Protein AF-X1S533-F1 (afdb_monomer_lite)

Sequence (85 aa):
MGTAGTRQYKINWLIGHISAAMKAGRIVDKEKLIGAFCIDLASSRKTAKEILRDLELAGRIKVLGNEIWTSEYYDLDDNLNIKHK

Organism: NCBI:txid412755

Foldseek 3Di:
DPDPVLLVVLLCLLVVVCVVCVVVVHWDFQVVSLVVSCVPSVDDSVSSVVSVVVCVVVQQWDDDPGTIGGPVQWDQDPVRDTDGD

Secondary structure (DSSP, 8-state):
---HHHHHHHHHHHHHHHHHHHHTT-PEEHHHHHHHHHHHTT--HHHHHHHHHHHHHTTSEEEETTEEEETTSEEE-TTS-EEE-

pLDDT: mean 79.54, std 15.62, range [45.16, 93.81]

Radius of gyration: 13.32 Å; chains: 1; bounding box: 30×29×37 Å

Structure (mmCIF, N/CA/C/O backbone):
data_AF-X1S533-F1
#
_entry.id   AF-X1S533-F1
#
loop_
_atom_site.group_PDB
_atom_site.id
_atom_site.type_symbol
_atom_site.label_atom_id
_atom_site.label_alt_id
_atom_site.label_comp_id
_atom_site.label_asym_id
_atom_site.label_entity_id
_atom_site.label_seq_id
_atom_site.pdbx_PDB_ins_code
_atom_site.Cartn_x
_atom_site.Cartn_y
_atom_site.Cartn_z
_atom_site.occupancy
_atom_site.B_iso_or_equiv
_atom_site.auth_seq_id
_atom_site.auth_comp_id
_atom_site.auth_asym_id
_atom_site.auth_atom_id
_atom_site.pdbx_PDB_model_num
ATOM 1 N N . MET A 1 1 ? 15.592 3.725 -20.513 1.00 45.38 1 MET A N 1
ATOM 2 C CA . MET A 1 1 ? 14.243 4.309 -20.671 1.00 45.38 1 MET A CA 1
ATOM 3 C C . MET A 1 1 ? 13.265 3.502 -19.825 1.00 45.38 1 MET A C 1
ATOM 5 O O . MET A 1 1 ? 12.960 2.378 -20.190 1.00 45.38 1 MET A O 1
ATOM 9 N N . GLY A 1 2 ? 12.838 4.011 -18.666 1.00 45.16 2 GLY A N 1
ATOM 10 C CA . GLY A 1 2 ? 11.731 3.418 -17.907 1.00 45.16 2 GLY A CA 1
ATOM 11 C C . GLY A 1 2 ? 10.447 4.117 -18.332 1.00 45.16 2 GLY A C 1
ATOM 12 O O . GLY A 1 2 ? 10.276 5.296 -18.044 1.00 45.16 2 GLY A O 1
ATOM 13 N N . THR A 1 3 ? 9.593 3.441 -19.092 1.00 54.47 3 THR A N 1
ATOM 14 C CA . THR A 1 3 ? 8.362 4.028 -19.636 1.00 54.47 3 THR A CA 1
ATOM 15 C C . THR A 1 3 ? 7.397 4.391 -18.506 1.00 54.47 3 THR A C 1
ATOM 17 O O . THR A 1 3 ? 7.167 3.591 -17.596 1.00 54.47 3 THR A O 1
ATOM 20 N N . ALA A 1 4 ? 6.795 5.582 -18.575 1.00 55.19 4 ALA A N 1
ATOM 21 C CA . ALA A 1 4 ? 5.786 6.056 -17.620 1.00 55.19 4 ALA A CA 1
ATOM 22 C C . ALA A 1 4 ? 4.648 5.035 -17.388 1.00 55.19 4 ALA A C 1
ATOM 24 O O . ALA A 1 4 ? 4.137 4.916 -16.274 1.00 55.19 4 ALA A O 1
ATOM 25 N N . GLY A 1 5 ? 4.334 4.212 -18.399 1.00 62.28 5 GLY A N 1
ATOM 26 C CA . GLY A 1 5 ? 3.367 3.113 -18.300 1.00 62.28 5 GLY A CA 1
ATOM 27 C C . GLY A 1 5 ? 3.726 2.045 -17.261 1.00 62.28 5 GLY A C 1
ATOM 28 O O . GLY A 1 5 ? 2.840 1.536 -16.581 1.00 62.28 5 GLY A O 1
ATOM 29 N N . THR A 1 6 ? 5.014 1.763 -17.042 1.00 78.81 6 THR A N 1
ATOM 30 C CA . THR A 1 6 ? 5.454 0.757 -16.058 1.00 78.81 6 THR A CA 1
ATOM 31 C C . THR A 1 6 ? 5.247 1.244 -14.621 1.00 78.81 6 THR A C 1
ATOM 33 O O . THR A 1 6 ? 4.901 0.457 -13.741 1.00 78.81 6 THR A O 1
ATOM 36 N N . ARG A 1 7 ? 5.427 2.549 -14.362 1.00 82.06 7 ARG A N 1
ATOM 37 C CA . ARG A 1 7 ? 5.152 3.137 -13.039 1.00 82.06 7 ARG A CA 1
ATOM 38 C C . ARG A 1 7 ? 3.650 3.204 -12.781 1.00 82.06 7 ARG A C 1
ATOM 40 O O . ARG A 1 7 ? 3.210 2.788 -11.714 1.00 82.06 7 ARG A O 1
ATOM 47 N N . GLN A 1 8 ? 2.871 3.664 -13.761 1.00 84.62 8 GLN A N 1
ATOM 48 C CA . GLN A 1 8 ? 1.417 3.745 -13.628 1.00 84.62 8 GLN A CA 1
ATOM 49 C C . GLN A 1 8 ? 0.785 2.367 -13.404 1.00 84.62 8 GLN A C 1
ATOM 51 O O . GLN A 1 8 ? -0.099 2.229 -12.564 1.00 84.62 8 GLN A O 1
ATOM 56 N N . TYR A 1 9 ? 1.280 1.330 -14.084 1.00 88.94 9 TYR A N 1
ATOM 57 C CA . TYR A 1 9 ? 0.836 -0.046 -13.866 1.00 88.94 9 TYR A CA 1
ATOM 58 C C . TYR A 1 9 ? 1.059 -0.511 -12.417 1.00 88.94 9 TYR A C 1
ATOM 60 O O . TYR A 1 9 ? 0.139 -1.027 -11.789 1.00 88.94 9 TYR A O 1
ATOM 68 N N . LYS A 1 10 ? 2.243 -0.249 -11.847 1.00 89.94 10 LYS A N 1
ATOM 69 C CA . LYS A 1 10 ? 2.566 -0.574 -10.444 1.00 89.94 10 LYS A CA 1
ATOM 70 C C . LYS A 1 10 ? 1.666 0.162 -9.451 1.00 89.94 10 LYS A C 1
ATOM 72 O O . LYS A 1 10 ? 1.226 -0.428 -8.468 1.00 89.94 10 LYS A O 1
ATOM 77 N N . ILE A 1 11 ? 1.380 1.436 -9.720 1.00 89.62 11 ILE A N 1
ATOM 78 C CA . ILE A 1 11 ? 0.448 2.239 -8.920 1.00 89.62 11 ILE A CA 1
ATOM 79 C C . ILE A 1 11 ? -0.954 1.624 -8.970 1.00 89.62 11 ILE A C 1
ATOM 81 O O . ILE A 1 11 ? -1.559 1.390 -7.926 1.00 89.62 11 ILE A O 1
ATOM 85 N N . ASN A 1 12 ? -1.451 1.317 -10.170 1.00 89.69 12 ASN A N 1
ATOM 86 C CA . ASN A 1 12 ? -2.776 0.730 -10.357 1.00 89.69 12 ASN A CA 1
ATOM 87 C C . ASN A 1 12 ? -2.895 -0.636 -9.671 1.00 89.69 12 ASN A C 1
ATOM 89 O O . ASN A 1 12 ? -3.923 -0.920 -9.064 1.00 89.69 12 ASN A O 1
ATOM 93 N N . TRP A 1 13 ? -1.840 -1.454 -9.717 1.00 92.50 13 TRP A N 1
ATOM 94 C CA . TRP A 1 13 ? -1.802 -2.749 -9.041 1.00 92.50 13 TRP A CA 1
ATOM 95 C C . TRP A 1 13 ? -1.946 -2.602 -7.518 1.00 92.50 13 TRP A C 1
ATOM 97 O O . TRP A 1 13 ? -2.762 -3.302 -6.915 1.00 92.50 13 TRP A O 1
ATOM 107 N N . LEU A 1 14 ? -1.211 -1.659 -6.906 1.00 91.19 14 LEU A N 1
ATOM 108 C CA . LEU A 1 14 ? -1.286 -1.390 -5.463 1.00 91.19 14 LEU A CA 1
ATOM 109 C C . LEU A 1 14 ? -2.665 -0.876 -5.059 1.00 91.19 14 LEU A C 1
ATOM 111 O O . LEU A 1 14 ? -3.257 -1.399 -4.120 1.00 91.19 14 LEU A O 1
ATOM 115 N N . ILE A 1 15 ? -3.195 0.109 -5.789 1.00 89.00 15 ILE A N 1
ATOM 116 C CA . ILE A 1 15 ? -4.533 0.651 -5.528 1.00 89.00 15 ILE A CA 1
ATOM 117 C C . ILE A 1 15 ? -5.582 -0.456 -5.660 1.00 89.00 15 ILE A C 1
ATOM 119 O O . ILE A 1 15 ? -6.421 -0.595 -4.780 1.00 89.00 15 ILE A O 1
ATOM 123 N N . GLY A 1 16 ? -5.509 -1.280 -6.709 1.00 88.62 16 GLY A N 1
ATOM 124 C CA . GLY A 1 16 ? -6.446 -2.380 -6.928 1.00 88.62 16 GLY A CA 1
ATOM 125 C C . GLY A 1 16 ? -6.467 -3.379 -5.771 1.00 88.62 16 GLY A C 1
ATOM 126 O O . GLY A 1 16 ? -7.543 -3.739 -5.298 1.00 88.62 16 GLY A O 1
ATOM 127 N N . HIS A 1 17 ? -5.295 -3.772 -5.265 1.00 90.44 17 HIS A N 1
ATOM 128 C CA . HIS A 1 17 ? -5.193 -4.684 -4.122 1.00 90.44 17 HIS A CA 1
ATOM 129 C C . HIS A 1 17 ? -5.707 -4.063 -2.826 1.00 90.44 17 HIS A C 1
ATOM 131 O O . HIS A 1 17 ? -6.447 -4.712 -2.087 1.00 90.44 17 HIS A O 1
ATOM 137 N N . ILE A 1 18 ? -5.350 -2.803 -2.567 1.00 88.44 18 ILE A N 1
ATOM 138 C CA . ILE A 1 18 ? -5.815 -2.081 -1.383 1.00 88.44 18 ILE A CA 1
ATOM 139 C C . ILE A 1 18 ? -7.342 -1.945 -1.431 1.00 88.44 18 ILE A C 1
ATOM 141 O O . ILE A 1 18 ? -8.026 -2.358 -0.499 1.00 88.44 18 ILE A O 1
ATOM 145 N N . SER A 1 19 ? -7.901 -1.460 -2.542 1.00 86.19 19 SER A N 1
ATOM 146 C CA . SER A 1 19 ? -9.348 -1.313 -2.715 1.00 86.19 19 SER A CA 1
ATOM 147 C C . SER A 1 19 ? -10.096 -2.646 -2.633 1.00 86.19 19 SER A C 1
ATOM 149 O O . SER A 1 19 ? -11.186 -2.689 -2.070 1.00 86.19 19 SER A O 1
ATOM 151 N N . ALA A 1 20 ? -9.545 -3.741 -3.167 1.00 86.81 20 ALA A N 1
ATOM 152 C CA . ALA A 1 20 ? -10.173 -5.061 -3.081 1.00 86.81 20 ALA A CA 1
ATOM 153 C C . ALA A 1 20 ? -10.230 -5.583 -1.637 1.00 86.81 20 ALA A C 1
ATOM 155 O O . ALA A 1 20 ? -11.262 -6.098 -1.208 1.00 86.81 20 ALA A O 1
ATOM 156 N N . ALA A 1 21 ? -9.148 -5.416 -0.875 1.00 85.81 21 ALA A N 1
ATOM 157 C CA . ALA A 1 21 ? -9.105 -5.805 0.530 1.00 85.81 21 ALA A CA 1
ATOM 158 C C . ALA A 1 21 ? -10.050 -4.957 1.395 1.00 85.81 21 ALA A C 1
ATOM 160 O O . ALA A 1 21 ? -10.797 -5.516 2.199 1.00 85.81 21 ALA A O 1
ATOM 161 N N . MET A 1 22 ? -10.103 -3.642 1.162 1.00 81.31 22 MET A N 1
ATOM 162 C CA . MET A 1 22 ? -11.025 -2.747 1.870 1.00 81.31 22 MET A CA 1
ATOM 163 C C . MET A 1 22 ? -12.493 -3.061 1.551 1.00 81.31 22 MET A C 1
ATOM 165 O O . MET A 1 22 ? -13.308 -3.145 2.466 1.00 81.31 22 MET A O 1
ATOM 169 N N . LYS A 1 23 ? -12.835 -3.350 0.284 1.00 80.56 23 LYS A N 1
ATOM 170 C CA . LYS A 1 23 ? -14.183 -3.822 -0.104 1.00 80.56 23 LYS A CA 1
ATOM 171 C C . LYS A 1 23 ? -14.577 -5.131 0.582 1.00 80.56 23 LYS A C 1
ATOM 173 O O . LYS A 1 23 ? -15.758 -5.371 0.803 1.00 80.56 23 LYS A O 1
ATOM 178 N N . ALA A 1 24 ? -13.601 -5.967 0.922 1.00 82.50 24 ALA A N 1
ATOM 179 C CA . ALA A 1 24 ? -13.810 -7.189 1.689 1.00 82.50 24 ALA A CA 1
ATOM 180 C C . ALA A 1 24 ? -13.863 -6.954 3.214 1.00 82.50 24 ALA A C 1
ATOM 182 O O . ALA A 1 24 ? -13.930 -7.928 3.964 1.00 82.50 24 ALA A O 1
ATOM 183 N N . GLY A 1 25 ? -13.794 -5.699 3.679 1.00 77.56 25 GLY A N 1
ATOM 184 C CA . GLY A 1 25 ? -13.766 -5.341 5.099 1.00 77.56 25 GLY A CA 1
ATOM 185 C C . GLY A 1 25 ? -12.486 -5.780 5.813 1.00 77.56 25 GLY A C 1
ATOM 186 O O . GLY A 1 25 ? -12.510 -6.040 7.013 1.00 77.56 25 GLY A O 1
ATOM 187 N N . ARG A 1 26 ? -11.375 -5.939 5.082 1.00 81.50 26 ARG A N 1
ATOM 188 C CA . ARG A 1 26 ? -10.096 -6.403 5.632 1.00 81.50 26 ARG A CA 1
ATOM 189 C C . ARG A 1 26 ? -9.087 -5.270 5.678 1.00 81.50 26 ARG A C 1
ATOM 191 O O . ARG A 1 26 ? -8.877 -4.581 4.683 1.00 81.50 26 ARG A O 1
ATOM 198 N N . ILE A 1 27 ? -8.393 -5.166 6.806 1.00 81.75 27 ILE A N 1
ATOM 199 C CA . ILE A 1 27 ? -7.230 -4.292 6.939 1.00 81.75 27 ILE A CA 1
ATOM 200 C C . ILE A 1 27 ? -6.088 -4.860 6.094 1.00 81.75 27 ILE A C 1
ATOM 202 O O . ILE A 1 27 ? -5.802 -6.063 6.114 1.00 81.75 27 ILE A O 1
ATOM 206 N N . VAL A 1 28 ? -5.438 -3.987 5.330 1.00 88.44 28 VAL A N 1
ATOM 207 C CA . VAL A 1 28 ? -4.314 -4.362 4.475 1.00 88.44 28 VAL A CA 1
ATOM 208 C C . VAL A 1 28 ? -3.027 -4.310 5.285 1.00 88.44 28 VAL A C 1
ATOM 210 O O . VAL A 1 28 ? -2.599 -3.244 5.723 1.00 88.44 28 VAL A O 1
ATOM 213 N N . ASP A 1 29 ? -2.378 -5.462 5.433 1.00 90.88 29 ASP A N 1
ATOM 214 C CA . ASP A 1 29 ? -1.038 -5.534 6.010 1.00 90.88 29 ASP A CA 1
ATOM 215 C C . ASP A 1 29 ? 0.003 -5.051 4.990 1.00 90.88 29 ASP A C 1
ATOM 217 O O . ASP A 1 29 ? 0.129 -5.588 3.883 1.00 90.88 29 ASP A O 1
ATOM 221 N N . LYS A 1 30 ? 0.759 -4.026 5.379 1.00 90.12 30 LYS A N 1
ATOM 222 C CA . LYS A 1 30 ? 1.766 -3.365 4.549 1.00 90.12 30 LYS A CA 1
ATOM 223 C C . LYS A 1 30 ? 2.858 -4.326 4.088 1.00 90.12 30 LYS A C 1
ATOM 225 O O . LYS A 1 30 ? 3.230 -4.298 2.917 1.00 90.12 30 LYS A O 1
ATOM 230 N N . GLU A 1 31 ? 3.388 -5.165 4.974 1.00 92.25 31 GLU A N 1
ATOM 231 C CA . GLU A 1 31 ? 4.486 -6.074 4.626 1.00 92.25 31 GLU A CA 1
ATOM 232 C C . GLU A 1 31 ? 4.001 -7.209 3.718 1.00 92.25 31 GLU A C 1
ATOM 234 O O . GLU A 1 31 ? 4.702 -7.560 2.766 1.00 92.25 31 GLU A O 1
ATOM 239 N N . LYS A 1 32 ? 2.778 -7.721 3.925 1.00 92.12 32 LYS A N 1
ATOM 240 C CA . LYS A 1 32 ? 2.153 -8.683 3.000 1.00 92.12 32 LYS A CA 1
ATOM 241 C C . LYS A 1 32 ? 1.913 -8.068 1.624 1.00 92.12 32 LYS A C 1
ATOM 243 O O . LYS A 1 32 ? 2.227 -8.708 0.622 1.00 92.12 32 LYS A O 1
ATOM 248 N N . LEU A 1 33 ? 1.417 -6.830 1.562 1.00 92.50 33 LEU A N 1
ATOM 249 C CA . LEU A 1 33 ? 1.197 -6.125 0.297 1.00 92.50 33 LEU A CA 1
ATOM 250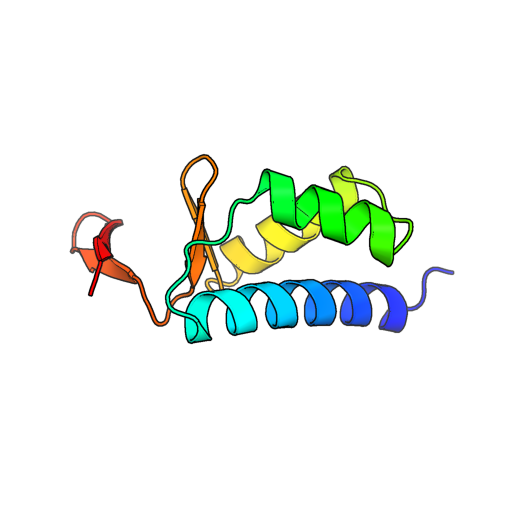 C C . LEU A 1 33 ? 2.515 -5.882 -0.449 1.00 92.50 33 LEU A C 1
ATOM 252 O O . LEU A 1 33 ? 2.600 -6.141 -1.647 1.00 92.50 33 LEU A O 1
ATOM 256 N N . ILE A 1 34 ? 3.553 -5.421 0.254 1.00 93.44 34 ILE A N 1
ATOM 257 C CA . ILE A 1 34 ? 4.889 -5.224 -0.326 1.00 93.44 34 ILE A CA 1
ATOM 258 C C . ILE A 1 34 ? 5.466 -6.561 -0.804 1.00 93.44 34 ILE A C 1
ATOM 260 O O . ILE A 1 34 ? 6.060 -6.616 -1.878 1.00 93.44 34 ILE A O 1
ATOM 264 N N . GLY A 1 35 ? 5.288 -7.636 -0.032 1.00 92.75 35 GLY A N 1
ATOM 265 C CA . GLY A 1 35 ? 5.707 -8.982 -0.415 1.00 92.75 35 GLY A CA 1
ATOM 266 C C . GLY A 1 35 ? 5.065 -9.433 -1.726 1.00 92.75 35 GLY A C 1
ATOM 267 O O . GLY A 1 35 ? 5.784 -9.785 -2.659 1.00 92.75 35 GLY A O 1
ATOM 268 N N . ALA A 1 36 ? 3.737 -9.344 -1.819 1.00 92.75 36 ALA A N 1
ATOM 269 C CA . ALA A 1 36 ? 2.987 -9.687 -3.027 1.00 92.75 36 ALA A CA 1
ATOM 270 C C . ALA A 1 36 ? 3.395 -8.813 -4.225 1.00 92.75 36 ALA A C 1
ATOM 272 O O . ALA A 1 36 ? 3.693 -9.332 -5.296 1.00 92.75 36 ALA A O 1
ATOM 273 N N . PHE A 1 37 ? 3.538 -7.500 -4.022 1.00 93.81 37 PHE A N 1
ATOM 274 C CA . PHE A 1 37 ? 4.005 -6.570 -5.053 1.00 93.81 37 PHE A CA 1
ATOM 275 C C . PHE A 1 37 ? 5.379 -6.957 -5.616 1.00 93.81 37 PHE A C 1
ATOM 277 O O . PHE A 1 37 ? 5.615 -6.875 -6.822 1.00 93.81 37 PHE A O 1
ATOM 284 N N . CYS A 1 38 ? 6.313 -7.353 -4.748 1.00 92.19 38 CYS A N 1
ATOM 285 C CA . CYS A 1 38 ? 7.653 -7.751 -5.168 1.00 92.19 38 CYS A CA 1
ATOM 286 C C . CYS A 1 38 ? 7.647 -9.038 -5.996 1.00 92.19 38 CYS A C 1
ATOM 288 O O . CYS A 1 38 ? 8.410 -9.121 -6.958 1.00 92.19 38 CYS A O 1
ATOM 290 N N . ILE A 1 39 ? 6.800 -10.002 -5.625 1.00 91.62 39 ILE A N 1
ATOM 291 C CA . ILE A 1 39 ? 6.646 -11.282 -6.325 1.00 91.62 39 ILE A CA 1
ATOM 292 C C . ILE A 1 39 ? 6.007 -11.052 -7.698 1.00 91.62 39 ILE A C 1
ATOM 294 O O . ILE A 1 39 ? 6.597 -11.418 -8.712 1.00 91.62 39 ILE A O 1
ATOM 298 N N . ASP A 1 40 ? 4.862 -10.373 -7.743 1.00 90.44 40 ASP A N 1
ATOM 299 C CA . ASP A 1 40 ? 4.057 -10.260 -8.963 1.00 90.44 40 ASP A CA 1
ATOM 300 C C . ASP A 1 40 ? 4.662 -9.305 -9.994 1.00 90.44 40 ASP A C 1
ATOM 302 O O . ASP A 1 40 ? 4.532 -9.509 -11.200 1.00 90.44 40 ASP A O 1
ATOM 306 N N . LEU A 1 41 ? 5.327 -8.241 -9.537 1.00 88.69 41 LEU A N 1
ATOM 307 C CA . LEU A 1 41 ? 5.834 -7.183 -10.415 1.00 88.69 41 LEU A CA 1
ATOM 308 C C . LEU A 1 41 ? 7.354 -7.217 -10.589 1.00 88.69 41 LEU A C 1
ATOM 310 O O . LEU A 1 41 ? 7.913 -6.240 -11.102 1.00 88.69 41 LEU A O 1
ATOM 314 N N . ALA A 1 42 ? 8.021 -8.278 -10.110 1.00 87.81 42 ALA A N 1
ATOM 315 C CA . ALA A 1 42 ? 9.480 -8.438 -10.113 1.00 87.81 42 ALA A CA 1
ATOM 316 C C . ALA A 1 42 ? 10.207 -7.137 -9.714 1.00 87.81 42 ALA A C 1
ATOM 318 O O . ALA A 1 42 ? 11.139 -6.667 -10.370 1.00 87.81 42 ALA A O 1
ATOM 319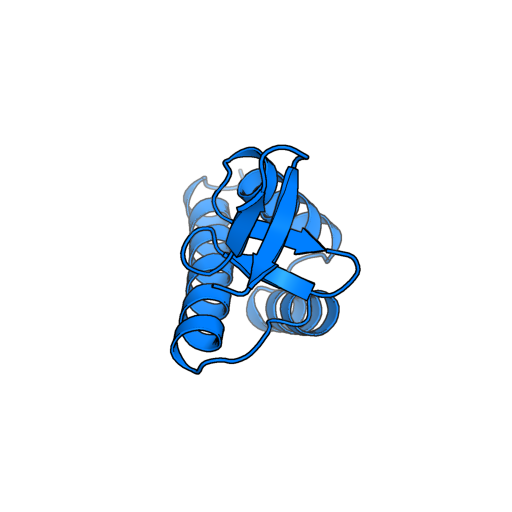 N N . SER A 1 43 ? 9.690 -6.476 -8.677 1.00 88.50 43 SER A N 1
ATOM 320 C CA . SER A 1 43 ? 10.060 -5.110 -8.308 1.00 88.50 43 SER A CA 1
ATOM 321 C C . SER A 1 43 ? 10.644 -5.050 -6.908 1.00 88.5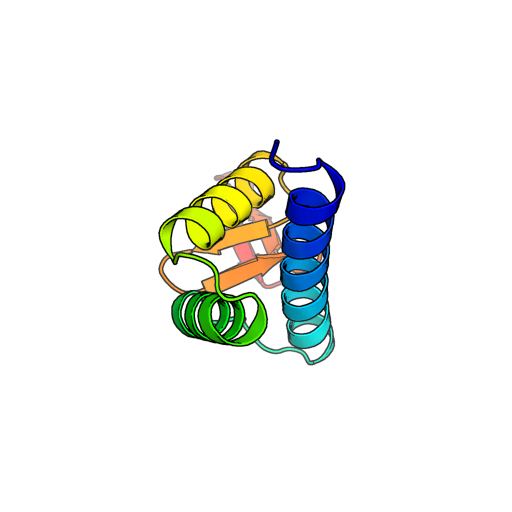0 43 SER A C 1
ATOM 323 O O . SER A 1 43 ? 10.322 -5.853 -6.039 1.00 88.50 43 SER A O 1
ATOM 325 N N . SER A 1 44 ? 11.502 -4.062 -6.661 1.00 90.81 44 SER A N 1
ATOM 326 C CA . SER A 1 44 ? 12.127 -3.911 -5.349 1.00 90.81 44 SER A CA 1
ATOM 327 C C . SER A 1 44 ? 11.129 -3.441 -4.284 1.00 90.81 44 SER A C 1
ATOM 329 O O . SER A 1 44 ? 10.225 -2.646 -4.561 1.00 90.81 44 SER A O 1
ATOM 331 N N . ARG A 1 45 ? 11.360 -3.846 -3.027 1.00 91.69 45 ARG A N 1
ATOM 332 C CA . ARG A 1 45 ? 10.617 -3.322 -1.865 1.00 91.69 45 ARG A CA 1
ATOM 333 C C . ARG A 1 45 ? 10.742 -1.804 -1.746 1.00 91.69 45 ARG A C 1
ATOM 335 O O . ARG A 1 45 ? 9.805 -1.150 -1.304 1.00 91.69 45 ARG A O 1
ATOM 342 N N . LYS A 1 46 ? 11.890 -1.243 -2.148 1.00 91.56 46 LYS A N 1
ATOM 343 C CA . LYS A 1 46 ? 12.121 0.207 -2.168 1.00 91.56 46 LYS A CA 1
ATOM 344 C C . LYS A 1 46 ? 11.093 0.899 -3.064 1.00 91.56 46 LYS A C 1
ATOM 346 O O . LYS A 1 46 ? 10.411 1.799 -2.596 1.00 91.56 46 LYS A O 1
ATOM 351 N N . THR A 1 47 ? 10.907 0.401 -4.285 1.00 89.88 47 THR A N 1
ATOM 352 C CA . THR A 1 47 ? 9.916 0.934 -5.230 1.00 89.88 47 THR A CA 1
ATOM 353 C C . THR A 1 47 ? 8.493 0.847 -4.679 1.00 89.88 47 THR A C 1
ATOM 355 O O . THR A 1 47 ? 7.734 1.800 -4.813 1.00 89.88 47 THR A O 1
ATOM 358 N N . ALA A 1 48 ? 8.133 -0.265 -4.030 1.00 90.81 48 ALA A N 1
ATOM 359 C CA . ALA A 1 48 ? 6.822 -0.414 -3.395 1.00 90.81 48 ALA A CA 1
ATOM 360 C C . ALA A 1 48 ? 6.599 0.646 -2.304 1.00 90.81 48 ALA A C 1
ATOM 362 O O . ALA A 1 48 ? 5.572 1.318 -2.288 1.00 90.81 48 ALA A O 1
ATOM 363 N N . LYS A 1 49 ? 7.592 0.839 -1.425 1.00 92.00 49 LYS A N 1
ATOM 364 C CA . LYS A 1 49 ? 7.549 1.836 -0.344 1.00 92.00 49 LYS A CA 1
ATOM 365 C C . LYS A 1 49 ? 7.499 3.269 -0.871 1.00 92.00 49 LYS A C 1
ATOM 367 O O . LYS A 1 49 ? 6.766 4.077 -0.316 1.00 92.00 49 LYS A O 1
ATOM 372 N N . GLU A 1 50 ? 8.243 3.577 -1.931 1.00 92.62 50 GLU A N 1
ATOM 373 C CA . GLU A 1 50 ? 8.201 4.889 -2.589 1.00 92.62 50 GLU A CA 1
ATOM 374 C C . GLU A 1 50 ? 6.803 5.180 -3.141 1.00 92.62 50 GLU A C 1
ATOM 376 O O . GLU A 1 50 ? 6.249 6.235 -2.858 1.00 92.62 50 GLU A O 1
ATOM 381 N N . ILE A 1 51 ? 6.189 4.222 -3.841 1.00 91.56 51 ILE A N 1
ATOM 382 C CA . ILE A 1 51 ? 4.835 4.402 -4.378 1.00 91.56 51 ILE A CA 1
ATOM 383 C C . ILE A 1 51 ? 3.799 4.527 -3.254 1.00 91.56 51 ILE A C 1
ATOM 385 O O . ILE A 1 51 ? 2.924 5.383 -3.329 1.00 91.56 51 ILE A O 1
ATOM 389 N N . LEU A 1 52 ? 3.885 3.707 -2.203 1.00 90.94 52 LEU A N 1
ATOM 390 C CA . LEU A 1 52 ? 2.982 3.817 -1.051 1.00 90.94 52 LEU A CA 1
ATOM 391 C C . LEU A 1 52 ? 3.106 5.182 -0.365 1.00 90.94 52 LEU A C 1
ATOM 393 O O . LEU A 1 52 ? 2.094 5.779 -0.013 1.00 90.94 52 LEU A O 1
ATOM 397 N N . ARG A 1 53 ? 4.328 5.706 -0.235 1.00 91.06 53 ARG A N 1
ATOM 398 C CA . ARG A 1 53 ? 4.565 7.052 0.292 1.00 91.06 53 ARG A CA 1
ATOM 399 C C . ARG A 1 53 ? 3.964 8.131 -0.609 1.00 91.06 53 ARG A C 1
ATOM 401 O O . ARG A 1 53 ? 3.342 9.051 -0.094 1.00 91.06 53 ARG A O 1
ATOM 408 N N . ASP A 1 54 ? 4.106 8.015 -1.929 1.00 90.12 54 ASP A N 1
ATOM 409 C CA . ASP A 1 54 ? 3.480 8.950 -2.873 1.00 90.12 54 ASP A CA 1
ATOM 410 C C . ASP A 1 54 ? 1.946 8.932 -2.744 1.00 90.12 54 ASP A C 1
ATOM 412 O O . ASP A 1 54 ? 1.303 9.980 -2.763 1.00 90.12 54 ASP A O 1
ATOM 416 N N . LEU A 1 55 ? 1.353 7.744 -2.577 1.00 87.94 55 LEU A N 1
ATOM 417 C CA . LEU A 1 55 ? -0.090 7.578 -2.380 1.00 87.94 55 LEU A CA 1
ATOM 418 C C . LEU A 1 55 ? -0.569 8.150 -1.040 1.00 87.94 55 LEU A C 1
ATOM 420 O O . LEU A 1 55 ? -1.674 8.690 -0.972 1.00 87.94 55 LEU A O 1
ATOM 424 N N . GLU A 1 56 ? 0.252 8.044 0.005 1.00 88.75 56 GLU A N 1
ATOM 425 C CA . GLU A 1 56 ? -0.021 8.638 1.312 1.00 88.75 56 GLU A CA 1
ATOM 426 C C . GLU A 1 56 ? 0.056 10.167 1.272 1.00 88.75 56 GLU A C 1
ATOM 428 O O . GLU A 1 56 ? -0.849 10.845 1.754 1.00 88.75 56 GLU A O 1
ATOM 433 N N . LEU A 1 57 ? 1.086 10.724 0.628 1.00 85.88 57 LEU A N 1
ATOM 434 C CA . LEU A 1 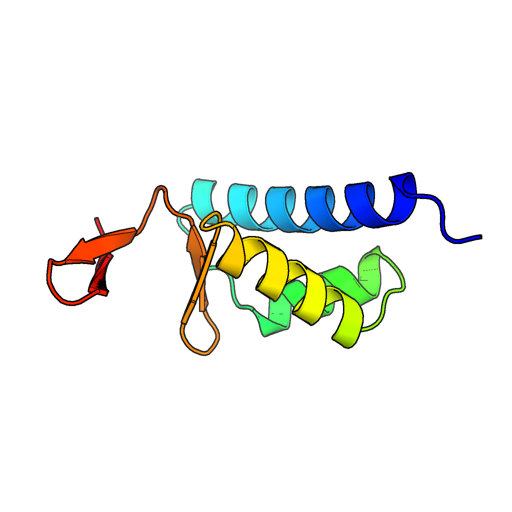57 ? 1.221 12.170 0.427 1.00 85.88 57 LEU A CA 1
ATOM 435 C C . LEU A 1 57 ? 0.088 12.746 -0.431 1.00 85.88 57 LEU A C 1
ATOM 437 O O . LEU A 1 57 ? -0.339 13.874 -0.211 1.00 85.88 57 LEU A O 1
ATOM 441 N N . ALA A 1 58 ? -0.425 11.963 -1.381 1.00 84.44 58 ALA A N 1
ATOM 442 C CA . ALA A 1 58 ? -1.591 12.321 -2.180 1.00 84.44 58 ALA A CA 1
ATOM 443 C C . ALA A 1 58 ? -2.930 12.184 -1.424 1.00 84.44 58 ALA A C 1
ATOM 445 O O . ALA A 1 58 ? -3.980 12.416 -2.023 1.00 84.44 58 ALA A O 1
ATOM 446 N N . GLY A 1 59 ? -2.921 11.761 -0.153 1.00 81.31 59 GLY A N 1
ATOM 447 C CA . GLY A 1 59 ? -4.122 11.600 0.672 1.00 81.31 59 GLY A CA 1
ATOM 448 C C . GLY A 1 59 ? -5.034 10.443 0.255 1.00 81.31 59 GLY A C 1
ATOM 449 O O . GLY A 1 59 ? -6.182 10.382 0.682 1.00 81.31 59 GLY A O 1
ATOM 450 N N . ARG A 1 60 ? -4.558 9.520 -0.593 1.00 84.12 60 ARG A N 1
ATOM 451 C CA . ARG A 1 60 ? -5.361 8.370 -1.049 1.00 84.12 60 ARG A CA 1
ATOM 452 C C . ARG A 1 60 ? -5.389 7.249 -0.022 1.00 84.12 60 ARG A C 1
ATOM 454 O O . ARG A 1 60 ? -6.392 6.549 0.117 1.00 84.12 60 ARG A O 1
ATOM 461 N N . ILE A 1 61 ? -4.265 7.071 0.662 1.00 87.19 61 ILE A N 1
ATOM 462 C CA . ILE A 1 61 ? -4.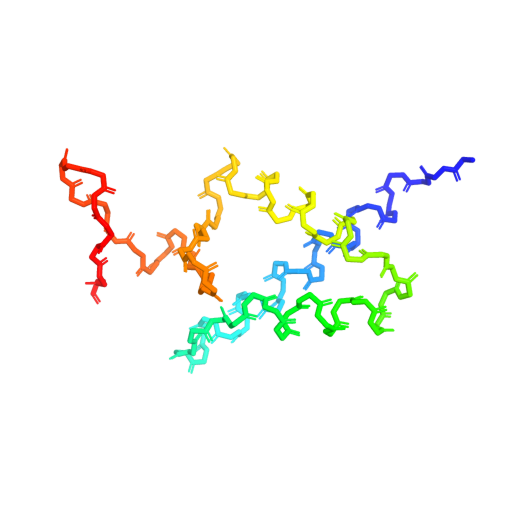083 6.065 1.701 1.00 87.19 61 ILE A CA 1
ATOM 463 C C . ILE A 1 61 ? -3.427 6.697 2.923 1.00 87.19 61 ILE A C 1
ATOM 465 O O . ILE A 1 61 ? -2.857 7.782 2.848 1.00 87.19 61 ILE A O 1
ATOM 469 N N . LYS A 1 62 ? -3.458 5.984 4.037 1.00 85.88 62 LYS A N 1
ATOM 470 C CA . LYS A 1 62 ? -2.746 6.324 5.258 1.00 85.88 62 LYS A CA 1
ATOM 471 C C . LYS A 1 62 ? -2.081 5.072 5.797 1.00 85.88 62 LYS A C 1
ATOM 473 O O . LYS A 1 62 ? -2.721 4.025 5.878 1.00 85.88 62 LYS A O 1
ATOM 478 N N . VAL A 1 63 ? -0.801 5.161 6.137 1.00 86.31 63 VAL A N 1
ATOM 479 C CA . VAL A 1 63 ? -0.042 4.025 6.658 1.00 86.31 63 VAL A CA 1
ATOM 480 C C . VAL A 1 63 ? 0.168 4.223 8.156 1.00 86.31 63 VAL A C 1
ATOM 482 O O . VAL A 1 63 ? 0.904 5.108 8.584 1.00 86.31 63 VAL A O 1
ATOM 485 N N . LEU A 1 64 ? -0.466 3.378 8.967 1.00 84.00 64 LEU A N 1
ATOM 486 C CA . LEU A 1 64 ? -0.311 3.363 10.420 1.00 84.00 64 LEU A CA 1
ATOM 487 C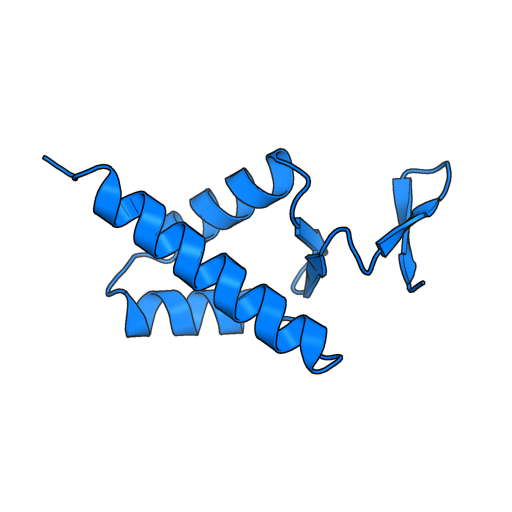 C . LEU A 1 64 ? 0.488 2.141 10.842 1.00 84.00 64 LEU A C 1
ATOM 489 O O . LEU A 1 64 ? -0.026 1.027 10.879 1.00 84.00 64 LEU A O 1
ATOM 493 N N . GLY A 1 65 ? 1.770 2.334 11.151 1.00 85.38 65 GLY A N 1
ATOM 494 C CA . GLY A 1 65 ? 2.648 1.229 11.531 1.00 85.38 65 GLY A CA 1
ATOM 495 C C . GLY A 1 65 ? 2.743 0.184 10.416 1.00 85.38 65 GLY A C 1
ATOM 496 O O . GLY A 1 65 ? 3.489 0.381 9.449 1.00 85.38 65 GLY A O 1
ATOM 497 N N . ASN A 1 66 ? 2.003 -0.923 10.554 1.00 87.00 66 ASN A N 1
ATOM 498 C CA . ASN A 1 66 ? 1.925 -1.990 9.554 1.00 87.00 66 ASN A CA 1
ATOM 499 C C . ASN A 1 66 ? 0.587 -2.090 8.806 1.00 87.00 66 ASN A C 1
ATOM 501 O O . ASN A 1 66 ? 0.434 -2.974 7.968 1.00 87.00 66 ASN A O 1
ATOM 505 N N . GLU A 1 67 ? -0.353 -1.191 9.067 1.00 86.56 67 GLU A N 1
ATOM 506 C CA . GLU A 1 67 ? -1.698 -1.215 8.495 1.00 86.56 67 GLU A CA 1
ATOM 507 C C . GLU A 1 67 ? -1.864 -0.096 7.467 1.00 86.56 67 GLU A C 1
ATOM 509 O O . GLU A 1 67 ? -1.399 1.029 7.671 1.00 86.56 67 GLU A O 1
ATOM 514 N N . ILE A 1 68 ? -2.519 -0.404 6.349 1.00 87.19 68 ILE A N 1
ATOM 515 C CA . ILE A 1 68 ? -2.861 0.571 5.312 1.00 87.19 68 ILE A CA 1
ATOM 516 C C . ILE A 1 68 ? -4.368 0.804 5.335 1.00 87.19 68 ILE A C 1
ATOM 518 O O . ILE A 1 68 ? -5.156 -0.129 5.180 1.00 87.19 68 ILE A O 1
ATOM 522 N N . TRP A 1 69 ? -4.736 2.073 5.470 1.00 81.12 69 TRP A N 1
ATOM 523 C CA . TRP A 1 69 ? -6.101 2.577 5.511 1.00 81.12 69 TRP A CA 1
ATOM 524 C C . TRP A 1 69 ? -6.372 3.439 4.279 1.00 81.12 69 TRP A C 1
ATOM 526 O O . TRP A 1 69 ? -5.477 4.123 3.788 1.00 81.12 69 TRP A O 1
ATOM 536 N N . THR A 1 70 ? -7.598 3.440 3.766 1.00 77.88 70 THR A N 1
ATOM 537 C CA . THR A 1 70 ? -8.016 4.317 2.656 1.00 77.88 70 THR A CA 1
ATOM 538 C C . THR A 1 70 ? -8.907 5.439 3.163 1.00 77.88 70 THR A C 1
ATOM 540 O O . THR A 1 70 ? -9.666 5.214 4.103 1.00 77.88 70 THR A O 1
ATOM 543 N N . SER A 1 71 ? -8.880 6.599 2.498 1.00 65.00 71 SER A N 1
ATOM 544 C CA . SER A 1 71 ? -9.684 7.789 2.850 1.00 65.00 71 SER A CA 1
ATOM 545 C C . SER A 1 71 ? -11.183 7.525 3.021 1.00 65.00 71 SER A C 1
ATOM 547 O O . SER A 1 71 ? -11.844 8.273 3.728 1.00 65.00 71 SER A O 1
ATOM 549 N N . GLU A 1 72 ? -11.721 6.473 2.410 1.00 59.34 72 GLU A N 1
ATOM 550 C CA . GLU A 1 72 ? -13.137 6.107 2.538 1.00 59.34 72 GLU A CA 1
ATOM 551 C C . GLU A 1 72 ? -13.490 5.446 3.888 1.00 59.34 72 GLU A C 1
ATOM 553 O O . GLU A 1 72 ? -14.668 5.314 4.208 1.00 59.34 72 GLU A O 1
ATOM 558 N N . TYR A 1 73 ? -12.491 5.039 4.680 1.00 54.62 73 TYR A N 1
ATOM 559 C CA . TYR A 1 73 ? -12.655 4.214 5.887 1.00 54.62 73 TYR A CA 1
ATOM 560 C C . TYR A 1 73 ? -11.971 4.782 7.141 1.00 54.62 73 TYR A C 1
ATOM 562 O O . TYR A 1 73 ? -12.004 4.137 8.189 1.00 54.62 73 TYR A O 1
ATOM 570 N N . TYR A 1 74 ? -11.361 5.967 7.060 1.00 55.50 74 TYR A N 1
ATOM 571 C CA . TYR A 1 74 ? -10.900 6.691 8.242 1.00 55.50 74 TYR A CA 1
ATOM 572 C C . TYR A 1 74 ? -11.577 8.059 8.315 1.00 55.50 74 TYR A C 1
ATOM 574 O O . TYR A 1 74 ? -11.551 8.818 7.348 1.00 55.50 74 TYR A O 1
ATOM 582 N N . ASP A 1 75 ? -12.152 8.377 9.471 1.00 47.47 75 ASP A N 1
ATOM 583 C CA . ASP A 1 75 ? -12.465 9.755 9.836 1.00 47.47 75 ASP A CA 1
ATOM 584 C C . ASP A 1 75 ? -11.257 10.303 10.608 1.00 47.47 75 ASP A C 1
ATOM 586 O O . ASP A 1 75 ? -10.680 9.627 11.468 1.00 47.47 75 ASP A O 1
ATOM 590 N N . LEU A 1 76 ? -10.811 11.504 10.246 1.00 48.50 76 LEU A N 1
ATOM 591 C CA . LEU A 1 76 ? -9.812 12.228 11.024 1.00 48.50 76 LEU A CA 1
ATOM 592 C C . LEU A 1 76 ? -10.577 13.066 12.041 1.00 48.50 76 LEU A C 1
ATOM 594 O O . LEU A 1 76 ? -11.290 13.988 11.655 1.00 48.50 76 LEU A O 1
ATOM 598 N N . ASP A 1 77 ? -10.417 12.774 13.330 1.00 49.75 77 ASP A N 1
ATOM 599 C CA . ASP A 1 77 ? -10.851 13.719 14.357 1.00 49.75 77 ASP A CA 1
ATOM 600 C C . ASP A 1 77 ? -10.049 15.023 14.236 1.00 49.75 77 ASP A C 1
ATOM 602 O O . ASP A 1 77 ? -8.933 15.026 13.714 1.00 49.75 77 ASP A O 1
ATOM 606 N N . ASP A 1 78 ? -10.572 16.111 14.807 1.00 45.56 78 ASP A N 1
ATOM 607 C CA . ASP A 1 78 ? -9.997 17.474 14.807 1.00 45.56 78 ASP A CA 1
ATOM 608 C C . ASP A 1 78 ? -8.515 17.540 15.265 1.00 45.56 78 ASP A C 1
ATOM 610 O O . ASP A 1 78 ? -7.794 18.495 15.000 1.00 45.56 78 ASP A O 1
ATOM 614 N N . ASN A 1 79 ? -8.023 16.470 15.900 1.00 53.16 79 ASN A N 1
ATOM 615 C CA . ASN A 1 79 ? -6.637 16.270 16.331 1.00 53.16 79 ASN A CA 1
ATOM 616 C C . ASN A 1 79 ? -5.778 15.416 15.368 1.00 53.16 79 ASN A C 1
ATOM 618 O O . ASN A 1 79 ? -4.747 14.887 15.784 1.00 53.16 79 ASN A O 1
ATOM 622 N N . LEU A 1 80 ? -6.192 15.223 14.108 1.00 53.94 80 LEU A N 1
ATOM 623 C CA . LEU A 1 80 ? -5.548 14.330 13.124 1.00 53.94 80 LEU A CA 1
ATOM 624 C C . LEU A 1 80 ? -5.454 12.857 13.573 1.00 53.94 80 LEU A C 1
ATOM 626 O O . LEU A 1 80 ? -4.650 12.089 13.037 1.00 53.94 80 LEU A O 1
ATOM 630 N N . ASN A 1 81 ? -6.273 12.450 14.546 1.00 53.12 81 ASN A N 1
ATOM 631 C CA . ASN A 1 81 ? -6.288 11.084 15.054 1.00 53.12 81 ASN A CA 1
ATOM 632 C C . ASN A 1 81 ? -7.286 10.243 14.248 1.00 53.12 81 ASN A C 1
ATOM 634 O O . ASN A 1 81 ? -8.400 10.688 13.983 1.00 53.12 81 ASN A O 1
ATOM 638 N N . ILE A 1 82 ? -6.880 9.040 13.846 1.00 55.16 82 ILE A N 1
ATOM 639 C CA . ILE A 1 82 ? -7.678 8.179 12.965 1.00 55.16 82 ILE A CA 1
ATOM 640 C C . ILE A 1 82 ? -8.726 7.442 13.792 1.00 55.16 82 ILE A C 1
ATOM 642 O O . ILE A 1 82 ? -8.380 6.654 14.674 1.00 55.16 82 ILE A O 1
ATOM 646 N N . LYS A 1 83 ? -10.002 7.688 13.495 1.00 50.50 83 LYS A N 1
ATOM 647 C CA . LYS A 1 83 ? -11.121 6.889 13.989 1.00 50.50 83 LYS A CA 1
ATOM 648 C C . LYS A 1 83 ? -11.668 6.018 12.868 1.00 50.50 83 LYS A C 1
ATOM 650 O O . LYS A 1 83 ? -11.797 6.448 11.721 1.00 50.50 83 LYS A O 1
ATOM 655 N N . HIS A 1 84 ? -11.979 4.775 13.217 1.00 48.22 84 HIS A N 1
ATOM 656 C CA . HIS A 1 84 ? -12.774 3.910 12.359 1.00 48.22 84 HIS A CA 1
ATOM 657 C C . HIS A 1 84 ? -14.175 4.514 12.258 1.00 48.22 84 HIS A C 1
ATOM 659 O O . HIS A 1 84 ? -14.754 4.858 13.292 1.00 48.22 84 HIS A O 1
ATOM 665 N N . LYS A 1 85 ? -14.680 4.673 11.035 1.00 48.69 85 LYS A N 1
ATOM 666 C CA . LYS A 1 85 ? -16.072 5.070 10.820 1.00 48.69 85 LYS A CA 1
ATOM 667 C C . LYS A 1 85 ? -17.032 3.968 11.268 1.00 48.69 85 LYS A C 1
ATOM 669 O O . LYS A 1 85 ? -16.636 2.776 11.184 1.00 48.69 85 LYS A O 1
#